Protein AF-A0A6I3BC13-F1 (afdb_monomer)

Radius of gyration: 15.7 Å; Cα contacts (8 Å, |Δi|>4): 32; chains: 1; bounding box: 31×26×41 Å

Structure (mmCIF, N/CA/C/O backbone):
data_AF-A0A6I3BC13-F1
#
_entry.id   AF-A0A6I3BC13-F1
#
loop_
_atom_site.group_PDB
_atom_site.id
_atom_site.type_symbol
_atom_site.label_atom_id
_atom_site.label_alt_id
_atom_site.label_comp_id
_atom_site.label_asym_id
_atom_site.label_entity_id
_atom_site.label_seq_id
_atom_site.pdbx_PDB_ins_code
_atom_site.Cartn_x
_atom_site.Cartn_y
_atom_site.Cartn_z
_atom_site.occupancy
_atom_site.B_iso_or_equiv
_atom_site.auth_seq_id
_atom_site.auth_comp_id
_atom_site.auth_asym_id
_atom_site.auth_atom_id
_atom_site.pdbx_PDB_model_num
ATOM 1 N N . PRO A 1 1 ? 14.186 -11.155 9.503 1.00 84.81 1 PRO A N 1
ATOM 2 C CA . PRO A 1 1 ? 12.904 -11.865 9.748 1.00 84.81 1 PRO A CA 1
ATOM 3 C C . PRO A 1 1 ? 12.831 -13.108 8.852 1.00 84.81 1 PRO A C 1
ATOM 5 O O . PRO A 1 1 ? 13.485 -13.118 7.810 1.00 84.81 1 PRO A O 1
ATOM 8 N N . ASP A 1 2 ? 12.082 -14.138 9.246 1.00 94.06 2 ASP A N 1
ATOM 9 C CA . ASP A 1 2 ? 11.836 -15.310 8.395 1.00 94.06 2 ASP A CA 1
ATOM 10 C C . ASP A 1 2 ? 11.000 -14.896 7.171 1.00 94.06 2 ASP A C 1
ATOM 12 O O . ASP A 1 2 ? 9.900 -14.365 7.322 1.00 94.06 2 ASP A O 1
ATOM 16 N N . ARG A 1 3 ? 11.506 -15.129 5.950 1.00 92.44 3 ARG A N 1
ATOM 17 C CA . ARG A 1 3 ? 10.821 -14.720 4.707 1.00 92.44 3 ARG A CA 1
ATOM 18 C C . ARG A 1 3 ? 9.459 -15.384 4.534 1.00 92.44 3 ARG A C 1
ATOM 20 O O . ARG A 1 3 ? 8.610 -14.816 3.861 1.00 92.44 3 ARG A O 1
ATOM 27 N N . ARG A 1 4 ? 9.241 -16.550 5.147 1.00 91.81 4 ARG A N 1
ATOM 28 C CA . ARG A 1 4 ? 7.961 -17.273 5.094 1.00 91.81 4 ARG A CA 1
ATOM 29 C C . ARG A 1 4 ? 6.836 -16.547 5.832 1.00 91.81 4 ARG A C 1
ATOM 31 O O . ARG A 1 4 ? 5.677 -16.892 5.648 1.00 91.81 4 ARG A O 1
ATOM 38 N N . GLN A 1 5 ? 7.177 -15.564 6.662 1.00 90.75 5 GLN A N 1
ATOM 39 C CA . GLN A 1 5 ? 6.228 -14.747 7.416 1.00 90.75 5 GLN A CA 1
ATOM 40 C C . GLN A 1 5 ? 5.954 -13.392 6.749 1.00 90.75 5 GLN A C 1
ATOM 42 O O . GLN A 1 5 ? 5.212 -12.586 7.299 1.00 90.75 5 GLN A O 1
ATOM 47 N N . LEU A 1 6 ? 6.571 -13.112 5.596 1.00 91.31 6 LEU A N 1
ATOM 48 C CA . LEU A 1 6 ? 6.470 -11.823 4.919 1.00 91.31 6 LEU A CA 1
ATOM 49 C C . LEU A 1 6 ? 5.666 -11.945 3.630 1.00 91.31 6 LEU A C 1
ATOM 51 O O . LEU A 1 6 ? 5.813 -12.907 2.877 1.00 91.31 6 LEU A O 1
ATOM 55 N N . VAL A 1 7 ? 4.873 -10.915 3.352 1.00 90.31 7 VAL A N 1
ATOM 56 C CA . VAL A 1 7 ? 4.108 -10.781 2.113 1.00 90.31 7 VAL A CA 1
ATOM 57 C C . VAL A 1 7 ? 4.399 -9.426 1.477 1.00 90.31 7 VAL A C 1
ATOM 59 O O . VAL A 1 7 ? 4.550 -8.423 2.174 1.00 90.31 7 VAL A O 1
ATOM 62 N N . ALA A 1 8 ? 4.502 -9.396 0.149 1.00 90.31 8 ALA A N 1
ATOM 63 C CA . ALA A 1 8 ? 4.548 -8.148 -0.600 1.00 90.31 8 ALA A CA 1
ATOM 64 C C . ALA A 1 8 ? 3.106 -7.684 -0.834 1.00 90.31 8 ALA A C 1
ATOM 66 O O . ALA A 1 8 ? 2.369 -8.313 -1.592 1.00 90.31 8 ALA A O 1
ATOM 67 N N . VAL A 1 9 ? 2.694 -6.623 -0.142 1.00 93.06 9 VAL A N 1
ATOM 68 C CA . VAL A 1 9 ? 1.335 -6.082 -0.253 1.00 93.06 9 VAL A CA 1
ATOM 69 C C . VAL A 1 9 ? 1.141 -5.437 -1.629 1.00 93.06 9 VAL A C 1
ATOM 71 O O . VAL A 1 9 ? 2.004 -4.703 -2.111 1.00 93.06 9 VAL A O 1
ATOM 74 N N . GLN A 1 10 ? 0.003 -5.722 -2.261 1.00 94.88 10 GLN A N 1
ATOM 75 C CA . GLN A 1 10 ? -0.395 -5.212 -3.576 1.00 94.88 10 GLN A CA 1
ATOM 76 C C . GLN A 1 10 ? -1.792 -4.582 -3.506 1.00 94.88 10 GLN A C 1
ATOM 78 O O . GLN A 1 10 ? -2.538 -4.799 -2.550 1.00 94.88 10 GLN A O 1
ATOM 83 N N . THR A 1 11 ? -2.156 -3.827 -4.543 1.00 94.62 11 THR A N 1
ATOM 84 C CA . THR A 1 11 ? -3.523 -3.344 -4.780 1.00 94.62 11 THR A CA 1
ATOM 85 C C . THR A 1 11 ? -4.162 -4.112 -5.950 1.00 94.62 11 THR A C 1
ATOM 87 O O . THR A 1 11 ? -3.433 -4.612 -6.810 1.00 94.62 11 THR A O 1
ATOM 90 N N . PRO A 1 12 ? -5.503 -4.236 -6.024 1.00 95.75 12 PRO A N 1
ATOM 91 C CA . PRO A 1 12 ? -6.509 -3.631 -5.147 1.00 95.75 12 PRO A CA 1
ATOM 92 C C . PRO A 1 12 ? -6.553 -4.256 -3.746 1.00 95.75 12 PRO A C 1
ATOM 94 O O . PRO A 1 12 ? -6.437 -5.467 -3.587 1.00 95.75 12 PRO A O 1
ATOM 97 N N . GLN A 1 13 ? -6.774 -3.413 -2.736 1.00 96.94 13 GLN A N 1
ATOM 98 C CA . GLN A 1 13 ? -7.167 -3.834 -1.391 1.00 96.94 13 GLN A CA 1
ATOM 99 C C . GLN A 1 13 ? -8.668 -3.556 -1.226 1.00 96.94 13 GLN A C 1
ATOM 101 O O . GLN A 1 13 ? -9.161 -2.525 -1.683 1.00 96.94 13 GLN A O 1
ATOM 106 N N . ALA A 1 14 ? -9.415 -4.480 -0.617 1.00 97.06 14 ALA A N 1
ATOM 107 C CA . ALA A 1 14 ? -10.871 -4.390 -0.530 1.00 97.06 14 ALA A CA 1
ATOM 108 C C . ALA A 1 14 ? -11.360 -4.495 0.917 1.00 97.06 14 ALA A C 1
ATOM 110 O O . ALA A 1 14 ? -11.035 -5.440 1.635 1.00 97.06 14 ALA A O 1
ATOM 111 N N . PHE A 1 15 ? -12.208 -3.547 1.316 1.00 97.12 15 PHE A N 1
ATOM 112 C CA . PHE A 1 15 ? -12.752 -3.446 2.669 1.00 97.12 15 PHE A CA 1
ATOM 113 C C . PHE A 1 15 ? -14.229 -3.069 2.646 1.00 97.12 15 PHE A C 1
ATOM 115 O O . PHE A 1 15 ? -14.733 -2.470 1.693 1.00 97.12 15 PHE A O 1
ATOM 122 N N . ARG A 1 16 ? -14.936 -3.344 3.748 1.00 97.31 16 ARG A N 1
ATOM 123 C CA . ARG A 1 16 ? -16.247 -2.721 3.960 1.00 97.31 16 ARG A CA 1
ATOM 124 C C . ARG A 1 16 ? -16.051 -1.214 4.101 1.00 97.31 16 ARG A C 1
ATOM 126 O O . ARG A 1 16 ? -15.279 -0.772 4.947 1.00 97.31 16 ARG A O 1
ATOM 133 N N . ALA A 1 17 ? -16.828 -0.436 3.353 1.00 97.12 17 ALA A N 1
ATOM 134 C CA . ALA A 1 17 ? -16.675 1.017 3.296 1.00 97.12 17 ALA A CA 1
ATOM 135 C C . ALA A 1 17 ? -16.745 1.715 4.667 1.00 97.12 17 ALA A C 1
ATOM 137 O O . ALA A 1 17 ? -16.090 2.735 4.854 1.00 97.12 17 ALA A O 1
ATOM 138 N N . LYS A 1 18 ? -17.541 1.196 5.617 1.00 96.19 18 LYS A N 1
ATOM 139 C CA . LYS A 1 18 ? -17.591 1.731 6.987 1.00 96.19 18 LYS A CA 1
ATOM 140 C C . LYS A 1 18 ? -16.280 1.490 7.743 1.00 96.19 18 LYS A C 1
ATOM 142 O O . LYS A 1 18 ? -15.747 2.431 8.305 1.00 96.19 18 LYS A O 1
ATOM 147 N N . VAL A 1 19 ? -15.753 0.265 7.702 1.00 95.62 19 VAL A N 1
ATOM 148 C CA . VAL A 1 19 ? -14.504 -0.107 8.390 1.00 95.62 19 VAL A CA 1
ATOM 149 C C . VAL A 1 19 ? -13.341 0.743 7.890 1.00 95.62 19 VAL A C 1
ATOM 151 O O . VAL A 1 19 ? -12.600 1.289 8.696 1.00 95.62 19 VAL A O 1
ATOM 154 N N . LEU A 1 20 ? -13.226 0.904 6.568 1.00 95.50 20 LEU A N 1
ATOM 155 C CA . LEU A 1 20 ? -12.158 1.706 5.979 1.00 95.50 20 LEU A CA 1
ATOM 156 C C . LEU A 1 20 ? -12.257 3.180 6.396 1.00 95.50 20 LEU A C 1
ATOM 158 O O . LEU A 1 20 ? -11.269 3.766 6.819 1.00 95.50 20 LEU A O 1
ATOM 162 N N . ARG A 1 21 ? -13.460 3.767 6.341 1.00 95.19 21 ARG A N 1
ATOM 163 C CA . ARG A 1 21 ? -13.682 5.158 6.766 1.00 95.19 21 ARG A CA 1
ATOM 164 C C . ARG A 1 21 ? -13.390 5.380 8.248 1.00 95.19 21 ARG A C 1
ATOM 166 O O . ARG A 1 21 ? -12.776 6.385 8.583 1.00 95.19 21 ARG A O 1
ATOM 173 N N . ASP A 1 22 ? -13.820 4.463 9.112 1.00 94.19 22 ASP A N 1
ATOM 174 C CA . ASP A 1 22 ? -13.558 4.556 10.550 1.00 94.19 22 ASP A CA 1
ATOM 175 C C . ASP A 1 22 ? -12.048 4.487 10.841 1.00 94.19 22 ASP A C 1
ATOM 177 O O . ASP A 1 22 ? -11.557 5.240 11.677 1.00 94.19 22 ASP A O 1
ATOM 181 N N . ALA A 1 23 ? -11.311 3.627 10.128 1.00 94.00 23 ALA A N 1
ATOM 182 C CA . ALA A 1 23 ? -9.866 3.491 10.292 1.00 94.00 23 ALA A CA 1
ATOM 183 C C . ALA A 1 23 ? -9.109 4.748 9.814 1.00 94.00 23 ALA A C 1
ATOM 185 O O . ALA A 1 23 ? -8.265 5.270 10.534 1.00 94.00 23 ALA A O 1
ATOM 186 N N . HIS A 1 24 ? -9.476 5.313 8.658 1.00 93.31 24 HIS A N 1
ATOM 187 C CA . HIS A 1 24 ? -8.914 6.586 8.166 1.00 93.31 24 HIS A CA 1
ATOM 188 C C . HIS A 1 24 ? -9.183 7.772 9.101 1.00 93.31 24 HIS A C 1
ATOM 190 O O . HIS A 1 24 ? -8.373 8.69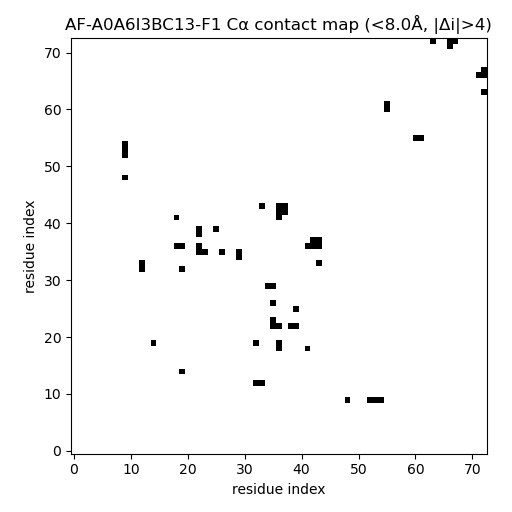2 9.178 1.00 93.31 24 HIS A O 1
ATOM 196 N N . ALA A 1 25 ? -10.298 7.763 9.834 1.00 92.44 25 ALA A N 1
ATOM 197 C CA . ALA A 1 25 ? -10.625 8.828 10.779 1.00 92.44 25 ALA A CA 1
ATOM 198 C C . ALA A 1 25 ? -9.800 8.777 12.078 1.00 92.44 25 ALA A C 1
ATOM 200 O O . ALA A 1 25 ? -9.668 9.805 12.742 1.00 92.44 25 ALA A O 1
ATOM 201 N N . SER A 1 26 ? -9.278 7.608 12.467 1.00 84.06 26 SER A N 1
ATOM 202 C CA . SER A 1 26 ? -8.550 7.432 13.730 1.00 84.06 26 SER A CA 1
ATOM 203 C C . SER A 1 26 ? -7.039 7.628 13.598 1.00 84.06 26 SER A C 1
ATOM 205 O O . SER A 1 26 ? -6.409 8.075 14.557 1.00 84.06 26 SER A O 1
ATOM 207 N N . ASN A 1 27 ? -6.454 7.329 12.433 1.00 71.69 27 ASN A N 1
ATOM 208 C CA . ASN A 1 27 ? -5.032 7.543 12.168 1.00 71.69 27 ASN A CA 1
ATOM 209 C C . ASN A 1 27 ? -4.757 7.718 10.659 1.00 71.69 27 ASN A C 1
ATOM 211 O O . ASN A 1 27 ? -4.762 6.732 9.931 1.00 71.69 27 ASN A O 1
ATOM 215 N N . PRO A 1 28 ? -4.487 8.933 10.158 1.00 70.44 28 PRO A N 1
ATOM 216 C CA . PRO A 1 28 ? -4.335 9.150 8.719 1.00 70.44 28 PRO A CA 1
ATOM 217 C C . PRO A 1 28 ? -2.991 8.665 8.146 1.00 70.44 28 PRO A C 1
ATOM 219 O O . PRO A 1 28 ? -2.871 8.520 6.932 1.00 70.44 28 PRO A O 1
ATOM 222 N N . GLU A 1 29 ? -1.978 8.408 8.980 1.00 77.38 29 GLU A N 1
ATOM 223 C CA . GLU A 1 29 ? -0.623 8.093 8.514 1.00 77.38 29 GLU A CA 1
ATOM 224 C C . GLU A 1 29 ? -0.387 6.571 8.488 1.00 77.38 29 GLU A C 1
ATOM 226 O O . GLU A 1 29 ? 0.006 5.957 9.482 1.00 77.38 29 GLU A O 1
ATOM 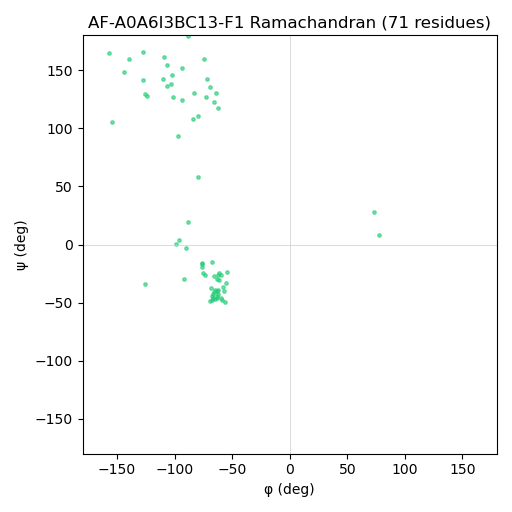231 N N . SER A 1 30 ? -0.631 5.956 7.326 1.00 83.75 30 SER A N 1
ATOM 232 C CA . SER A 1 30 ? -0.326 4.551 7.017 1.00 83.75 30 SER A CA 1
ATOM 233 C C . SER A 1 30 ? 0.105 4.413 5.554 1.00 83.75 30 SER A C 1
ATOM 235 O O . SER A 1 30 ? -0.357 5.151 4.686 1.00 83.75 30 SER A O 1
ATOM 237 N N . THR A 1 31 ? 0.986 3.457 5.253 1.00 82.69 31 THR A N 1
ATOM 238 C CA . THR A 1 31 ? 1.477 3.219 3.883 1.00 82.69 31 THR A CA 1
ATOM 239 C C . THR A 1 31 ? 0.475 2.491 2.988 1.00 82.69 31 THR A C 1
ATOM 241 O O . THR A 1 31 ? 0.620 2.520 1.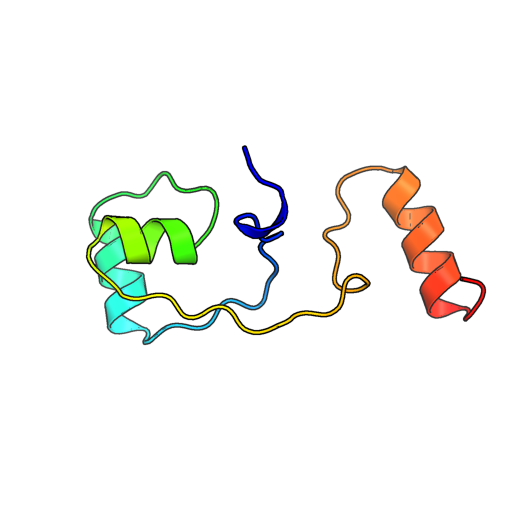766 1.00 82.69 31 THR A O 1
ATOM 244 N N . ASP A 1 32 ? -0.509 1.817 3.585 1.00 89.81 32 ASP A N 1
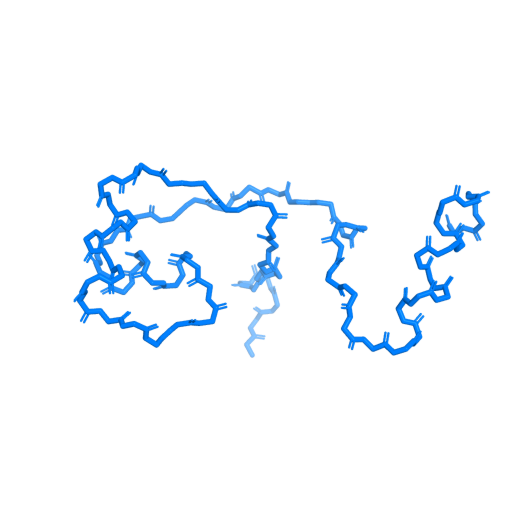ATOM 245 C CA . ASP A 1 32 ? -1.567 1.085 2.892 1.00 89.81 32 ASP A CA 1
ATOM 246 C C . ASP A 1 32 ? -2.818 0.918 3.782 1.00 89.81 32 ASP A C 1
ATOM 248 O O . ASP A 1 32 ? -2.762 1.102 5.006 1.00 89.81 32 ASP A O 1
ATOM 252 N N . ASP A 1 33 ? -3.950 0.560 3.170 1.00 94.31 33 ASP A N 1
ATOM 253 C CA . ASP A 1 33 ? -5.242 0.454 3.856 1.00 94.31 33 ASP A CA 1
ATOM 254 C C . ASP A 1 33 ? -5.333 -0.782 4.770 1.00 94.31 33 ASP A C 1
ATOM 256 O O . ASP A 1 33 ? -6.076 -0.764 5.753 1.00 94.31 33 ASP A O 1
ATOM 260 N N . ALA A 1 34 ? -4.589 -1.859 4.491 1.00 94.69 34 ALA A N 1
ATOM 261 C CA . ALA A 1 34 ? -4.598 -3.057 5.331 1.00 94.69 34 ALA A CA 1
ATOM 262 C C . ALA A 1 34 ? -3.944 -2.778 6.684 1.00 94.69 34 ALA A C 1
ATOM 264 O O . ALA A 1 34 ? -4.571 -3.031 7.713 1.00 94.69 34 ALA A O 1
ATOM 265 N N . THR A 1 35 ? -2.760 -2.162 6.683 1.00 92.75 35 THR A N 1
ATOM 266 C CA . THR A 1 35 ? -2.074 -1.732 7.915 1.00 92.75 35 THR A CA 1
ATOM 267 C C . THR A 1 35 ? -2.953 -0.794 8.748 1.00 92.75 35 THR A C 1
ATOM 269 O O . THR A 1 35 ? -3.030 -0.908 9.977 1.00 92.75 35 THR A O 1
ATOM 272 N N . LEU A 1 36 ? -3.671 0.110 8.080 1.00 93.88 36 LEU A N 1
ATOM 273 C CA . LEU A 1 36 ? -4.579 1.044 8.732 1.00 93.88 36 LEU A CA 1
ATOM 274 C C . LEU A 1 36 ? -5.755 0.327 9.414 1.00 93.88 36 LEU A C 1
ATOM 276 O O . LEU A 1 36 ? -6.070 0.586 10.578 1.00 93.88 36 LEU A O 1
ATOM 280 N N . VAL A 1 37 ? -6.383 -0.616 8.711 1.00 95.12 37 VAL A N 1
ATOM 281 C CA . VAL A 1 37 ? -7.490 -1.415 9.247 1.00 95.12 37 VAL A CA 1
ATOM 282 C C . VAL A 1 37 ? -7.030 -2.325 10.390 1.00 95.12 37 VAL A C 1
ATOM 284 O O . VAL A 1 37 ? -7.742 -2.416 11.390 1.00 95.12 37 VAL A O 1
ATOM 287 N N . GLU A 1 38 ? -5.857 -2.959 10.294 1.00 94.25 38 GLU A N 1
ATOM 288 C CA . GLU A 1 38 ? -5.294 -3.797 11.367 1.00 94.25 38 GLU A CA 1
ATOM 289 C C . GLU A 1 38 ? -5.006 -2.990 12.634 1.00 94.25 38 GLU A C 1
ATOM 291 O O . GLU A 1 38 ? -5.383 -3.402 13.733 1.00 94.25 38 GLU A O 1
ATOM 296 N N . THR A 1 39 ? -4.410 -1.804 12.484 1.00 92.38 39 THR A N 1
ATOM 297 C CA . THR A 1 39 ? -4.097 -0.912 13.613 1.00 92.38 39 THR A CA 1
ATOM 298 C C . THR A 1 39 ? -5.366 -0.448 14.333 1.00 92.38 39 THR A C 1
ATOM 300 O O . THR A 1 39 ? -5.359 -0.248 15.547 1.00 92.38 39 THR A O 1
ATOM 303 N N . ASN A 1 40 ? -6.487 -0.352 13.613 1.00 92.69 40 ASN A N 1
ATOM 304 C CA . ASN A 1 40 ? -7.797 -0.028 14.172 1.00 92.69 40 ASN A CA 1
ATOM 305 C C . ASN A 1 40 ? -8.583 -1.270 14.657 1.00 92.69 40 ASN A C 1
ATOM 307 O O . ASN A 1 40 ? -9.809 -1.225 14.788 1.00 92.69 40 ASN A O 1
ATOM 311 N N . GLY A 1 41 ? -7.899 -2.398 14.895 1.00 93.56 41 GLY A N 1
ATOM 312 C CA . GLY A 1 41 ? -8.478 -3.637 15.430 1.00 93.56 41 GLY A CA 1
ATOM 313 C C . GLY A 1 41 ? -9.261 -4.474 14.414 1.00 93.56 41 GLY A C 1
ATOM 314 O O . GLY A 1 41 ? -9.936 -5.437 14.787 1.00 93.56 41 GLY A O 1
ATOM 315 N N . GLY A 1 42 ? -9.209 -4.111 13.133 1.00 94.06 42 GLY A N 1
ATOM 316 C CA . GLY A 1 42 ? -9.809 -4.871 12.047 1.00 94.06 42 GLY A CA 1
ATOM 317 C C . GLY A 1 42 ? -9.018 -6.136 11.716 1.00 94.06 42 GLY A C 1
ATOM 318 O O . GLY A 1 42 ? -7.838 -6.269 12.024 1.00 94.06 42 GLY A O 1
ATOM 319 N N . ARG A 1 43 ? -9.680 -7.087 11.050 1.00 95.44 43 ARG A N 1
ATOM 320 C CA . ARG A 1 43 ? -9.043 -8.311 10.551 1.00 95.44 43 ARG A CA 1
ATOM 321 C C . ARG A 1 43 ? -8.771 -8.190 9.058 1.00 95.44 43 ARG A C 1
ATOM 323 O O . ARG A 1 43 ? -9.706 -7.974 8.287 1.00 95.44 43 ARG A O 1
ATOM 330 N N . VAL A 1 44 ? -7.527 -8.437 8.661 1.00 95.69 44 VAL A N 1
ATOM 331 C CA . VAL A 1 44 ? -7.115 -8.577 7.261 1.00 95.69 44 VAL A CA 1
ATOM 332 C C . VAL A 1 44 ? -6.944 -10.052 6.913 1.00 95.69 44 VAL A C 1
ATOM 334 O O . VAL A 1 44 ? -6.586 -10.886 7.745 1.00 95.69 44 VAL A O 1
ATOM 337 N N . VAL A 1 45 ? -7.262 -10.390 5.667 1.00 95.62 45 VAL A N 1
ATOM 338 C CA . VAL A 1 45 ? -7.004 -11.705 5.081 1.00 95.62 45 VAL A CA 1
ATOM 339 C C . VAL A 1 45 ? -6.176 -11.482 3.826 1.00 95.62 45 VAL A C 1
ATOM 341 O O . VAL A 1 45 ? -6.554 -10.685 2.971 1.00 95.62 45 VAL A O 1
ATOM 344 N N . VAL A 1 46 ? -5.051 -12.186 3.721 1.00 94.50 46 VAL A N 1
ATOM 345 C CA . VAL A 1 46 ? -4.186 -12.126 2.542 1.00 94.50 46 VAL A CA 1
ATOM 346 C C . VAL A 1 46 ? -4.732 -13.067 1.475 1.00 94.50 46 VAL A C 1
ATOM 348 O O . VAL A 1 46 ? -4.992 -14.240 1.739 1.00 94.50 46 VAL A O 1
ATOM 351 N N . VAL A 1 47 ? -4.873 -12.545 0.262 1.00 94.81 47 VAL A N 1
ATOM 352 C CA . VAL A 1 47 ? -5.144 -13.324 -0.949 1.00 94.81 47 VAL A CA 1
ATOM 353 C C . VAL A 1 47 ? -3.857 -13.355 -1.766 1.00 94.81 47 VAL A C 1
ATOM 355 O O . VAL A 1 47 ? -3.184 -12.332 -1.885 1.00 94.81 47 VAL A O 1
ATOM 358 N N . HIS A 1 48 ? -3.493 -14.518 -2.310 1.00 93.19 48 HIS A N 1
ATOM 359 C CA . HIS A 1 48 ? -2.324 -14.619 -3.181 1.00 93.19 48 HIS A CA 1
ATOM 360 C C . HIS A 1 48 ? -2.527 -13.764 -4.435 1.00 93.19 48 HIS A C 1
ATOM 362 O O . HIS A 1 48 ? -3.453 -14.002 -5.209 1.00 93.19 48 HIS A O 1
ATOM 368 N N . GLY A 1 49 ? -1.668 -12.760 -4.599 1.00 91.38 49 GLY A N 1
ATOM 369 C CA . GLY A 1 49 ? -1.616 -11.922 -5.789 1.00 91.38 49 GLY A CA 1
ATOM 370 C C . GLY A 1 49 ? -0.701 -12.492 -6.871 1.00 91.38 49 GLY A C 1
ATOM 371 O O . GLY A 1 49 ? -0.060 -13.531 -6.698 1.00 91.38 49 GLY A O 1
ATOM 372 N N . ASP A 1 50 ? -0.635 -11.775 -7.986 1.00 93.06 50 ASP A N 1
ATOM 373 C CA . ASP A 1 50 ? 0.277 -12.059 -9.090 1.00 93.06 50 ASP A CA 1
ATOM 374 C C . ASP A 1 50 ? 1.560 -11.225 -8.916 1.00 93.06 50 ASP A C 1
ATOM 376 O O . ASP A 1 50 ? 1.463 -9.997 -8.837 1.00 93.06 50 ASP A O 1
ATOM 380 N N . PRO A 1 51 ? 2.766 -11.823 -8.876 1.00 89.75 51 PRO A N 1
ATOM 381 C CA . PRO A 1 51 ? 4.028 -11.078 -8.845 1.00 89.75 51 PRO A CA 1
ATOM 382 C C . PRO A 1 51 ? 4.197 -10.055 -9.982 1.00 89.75 51 PRO A C 1
ATOM 384 O O . PRO A 1 51 ? 4.941 -9.085 -9.820 1.00 89.75 51 PRO A O 1
ATOM 387 N N . LEU A 1 52 ? 3.505 -10.238 -11.113 1.00 92.06 52 LEU A N 1
ATOM 388 C CA . LEU A 1 52 ? 3.478 -9.290 -12.226 1.00 92.06 52 LEU A CA 1
ATOM 389 C C . LEU A 1 52 ? 2.585 -8.069 -11.943 1.00 92.06 52 LEU A C 1
ATOM 391 O O . LEU A 1 52 ? 2.742 -7.036 -12.585 1.00 92.06 52 LEU A O 1
ATOM 395 N N . ASN A 1 53 ? 1.695 -8.107 -10.948 1.00 93.06 53 ASN A N 1
ATOM 396 C CA . ASN A 1 53 ? 0.905 -6.946 -10.524 1.00 93.06 53 ASN A CA 1
ATOM 397 C C . ASN A 1 53 ? 1.725 -5.998 -9.631 1.00 93.06 53 ASN A C 1
ATOM 399 O O . ASN A 1 53 ? 1.428 -5.758 -8.456 1.00 93.06 53 ASN A O 1
ATOM 403 N N . ARG A 1 54 ? 2.842 -5.512 -10.162 1.00 92.12 54 ARG A N 1
ATOM 404 C CA . ARG A 1 54 ? 3.787 -4.685 -9.416 1.00 92.12 54 ARG A CA 1
ATOM 405 C C . ARG A 1 54 ? 3.514 -3.196 -9.604 1.00 92.12 54 ARG 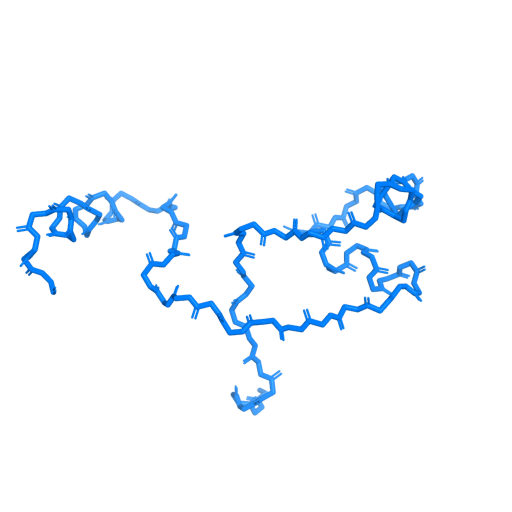A C 1
ATOM 407 O O . ARG A 1 54 ? 3.080 -2.743 -10.661 1.00 92.12 54 ARG A O 1
ATOM 414 N N . LYS A 1 55 ? 3.882 -2.413 -8.595 1.00 94.81 55 LYS A N 1
ATOM 415 C CA . LYS A 1 55 ? 3.885 -0.952 -8.665 1.00 94.81 55 LYS A CA 1
ATOM 416 C C . LYS A 1 55 ? 5.045 -0.466 -9.537 1.00 94.81 55 LYS A C 1
ATOM 418 O O . LYS A 1 55 ? 6.193 -0.801 -9.261 1.00 94.81 55 LYS A O 1
ATOM 423 N N . LEU A 1 56 ? 4.756 0.367 -10.535 1.00 95.81 56 LEU A N 1
ATOM 424 C CA . LEU A 1 56 ? 5.784 1.080 -11.298 1.00 95.81 56 LEU A CA 1
ATOM 425 C C . LEU A 1 56 ? 6.249 2.289 -10.479 1.00 95.81 56 LEU A C 1
ATOM 427 O O . LEU A 1 56 ? 5.480 3.221 -10.250 1.00 95.81 56 LEU A O 1
ATOM 431 N N . THR A 1 57 ? 7.482 2.240 -9.988 1.00 96.06 57 THR A N 1
ATOM 432 C CA . THR A 1 57 ? 8.050 3.207 -9.040 1.00 96.06 57 THR A CA 1
ATOM 433 C C . THR A 1 57 ? 9.358 3.809 -9.552 1.00 96.06 57 THR A C 1
ATOM 435 O O . THR A 1 57 ? 9.614 4.985 -9.305 1.00 96.06 57 THR A O 1
ATOM 438 N N . THR A 1 58 ? 10.172 3.041 -10.279 1.00 97.44 58 THR A N 1
ATOM 439 C CA . THR A 1 58 ? 11.439 3.501 -10.864 1.00 97.44 58 THR A CA 1
ATOM 440 C C . THR A 1 58 ? 11.344 3.628 -12.391 1.00 97.44 58 THR A C 1
ATOM 442 O O . THR A 1 58 ? 10.447 3.047 -13.010 1.00 97.44 58 THR A O 1
ATOM 445 N N . PRO A 1 59 ? 12.256 4.371 -13.048 1.00 96.31 59 PRO A N 1
ATOM 446 C CA . PRO A 1 59 ? 12.286 4.464 -14.509 1.00 96.31 59 PRO A CA 1
ATOM 447 C C . PRO A 1 59 ? 12.445 3.108 -15.210 1.00 96.31 59 PRO A C 1
ATOM 449 O O . PRO A 1 59 ? 11.819 2.865 -16.243 1.00 96.31 59 PRO A O 1
ATOM 452 N N . GLU A 1 60 ? 13.237 2.201 -14.635 1.00 96.31 60 GLU A N 1
ATOM 453 C CA . GLU A 1 60 ? 13.433 0.838 -15.141 1.00 96.31 60 GLU A CA 1
ATOM 454 C C . GLU A 1 60 ? 12.114 0.069 -15.185 1.00 96.31 60 GLU A C 1
ATOM 456 O O . GLU A 1 60 ? 11.933 -0.809 -16.038 1.00 96.31 60 GLU A O 1
ATOM 461 N N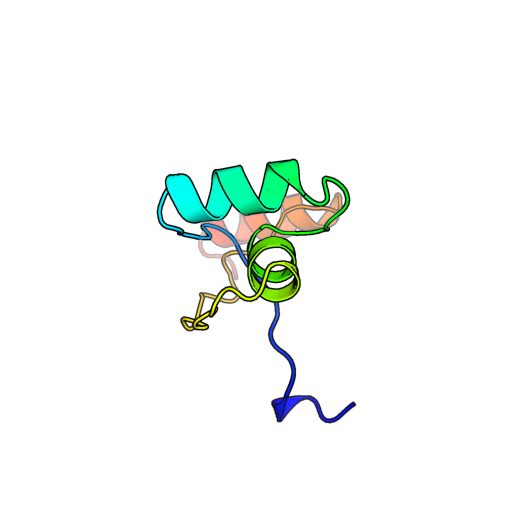 . ASP A 1 61 ? 11.157 0.437 -14.326 1.00 96.06 61 ASP A N 1
ATOM 462 C CA . ASP A 1 61 ? 9.893 -0.260 -14.276 1.00 96.06 61 ASP A CA 1
ATOM 463 C C . ASP A 1 61 ? 9.061 -0.110 -15.543 1.00 96.06 61 ASP A C 1
ATOM 465 O O . ASP A 1 61 ? 8.320 -1.027 -15.908 1.00 96.06 61 ASP A O 1
ATOM 469 N N . MET A 1 62 ? 9.256 0.992 -16.263 1.00 95.44 62 MET A N 1
ATOM 470 C CA . MET A 1 62 ? 8.615 1.232 -17.549 1.00 95.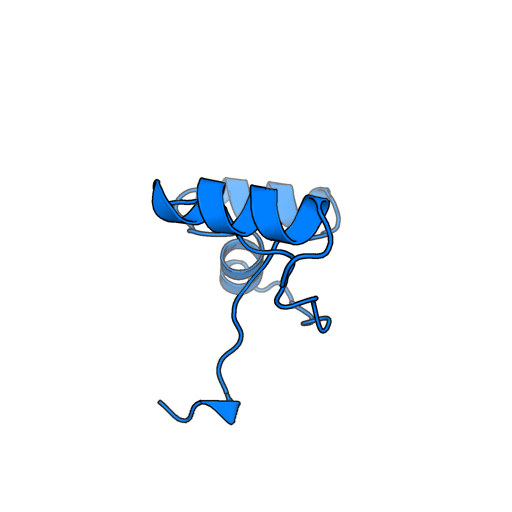44 62 MET A CA 1
ATOM 471 C C . MET A 1 62 ? 9.136 0.297 -18.637 1.00 95.44 62 MET A C 1
ATOM 473 O O . MET A 1 62 ? 8.357 -0.149 -19.480 1.00 95.44 62 MET A O 1
ATOM 477 N N . ASN A 1 63 ? 10.434 -0.014 -18.631 1.00 94.88 63 ASN A N 1
ATOM 478 C CA . ASN A 1 63 ? 11.022 -0.931 -19.608 1.00 94.88 63 ASN A CA 1
ATOM 479 C C . ASN A 1 63 ? 10.472 -2.342 -19.407 1.00 94.88 63 ASN A C 1
ATOM 481 O O . ASN A 1 63 ? 10.012 -2.967 -20.363 1.00 94.88 63 ASN A O 1
ATOM 485 N N . TRP A 1 64 ? 10.436 -2.791 -18.151 1.00 95.31 64 TRP A N 1
ATOM 486 C CA . TRP A 1 64 ? 9.827 -4.061 -17.774 1.00 95.31 64 TRP A CA 1
ATOM 487 C C . TRP A 1 64 ? 8.344 -4.126 -18.167 1.00 95.31 64 TRP A C 1
ATOM 489 O O . TRP A 1 64 ? 7.931 -5.079 -18.823 1.00 95.31 64 TRP A O 1
ATOM 499 N N . ALA A 1 65 ? 7.551 -3.093 -17.854 1.00 95.00 65 ALA A N 1
ATOM 500 C CA . ALA A 1 65 ? 6.112 -3.095 -18.138 1.00 95.00 65 ALA A CA 1
ATOM 501 C C . ALA A 1 65 ? 5.837 -3.190 -19.644 1.00 95.00 65 ALA A C 1
ATOM 503 O O . ALA A 1 65 ? 4.948 -3.913 -20.084 1.00 95.00 65 ALA A O 1
ATOM 504 N N . ARG A 1 66 ? 6.644 -2.494 -20.452 1.00 95.06 66 ARG A N 1
ATOM 505 C CA . ARG A 1 66 ? 6.563 -2.560 -21.913 1.00 95.06 66 ARG A CA 1
ATOM 506 C C . ARG A 1 66 ? 6.918 -3.943 -22.460 1.00 95.06 66 ARG A C 1
ATOM 508 O O . ARG A 1 66 ? 6.271 -4.374 -23.409 1.00 95.06 66 ARG A O 1
ATOM 515 N N . ALA A 1 67 ? 7.919 -4.609 -21.889 1.00 94.44 67 ALA A N 1
ATOM 516 C CA . ALA A 1 67 ? 8.312 -5.956 -22.293 1.00 94.44 67 ALA A CA 1
ATOM 517 C C . ALA A 1 67 ? 7.214 -6.985 -21.958 1.00 94.44 67 ALA A C 1
ATOM 519 O O . ALA A 1 67 ? 6.841 -7.779 -22.817 1.00 94.44 67 ALA A O 1
ATOM 520 N N . ILE A 1 68 ? 6.609 -6.893 -20.766 1.00 93.75 68 ILE A N 1
ATOM 521 C CA . ILE A 1 68 ? 5.465 -7.729 -20.355 1.00 93.75 68 ILE A CA 1
ATOM 522 C C . ILE A 1 68 ? 4.300 -7.598 -21.342 1.00 93.75 68 ILE A C 1
ATOM 524 O O . ILE A 1 68 ? 3.795 -8.602 -21.834 1.00 93.75 68 ILE A O 1
ATOM 528 N N . THR A 1 69 ? 3.901 -6.370 -21.696 1.00 90.88 69 THR A N 1
ATOM 529 C CA . THR A 1 69 ? 2.785 -6.138 -22.633 1.00 90.88 69 THR A CA 1
ATOM 530 C C . THR A 1 69 ? 3.049 -6.704 -24.032 1.00 90.88 69 THR A C 1
ATOM 532 O O . THR A 1 69 ? 2.105 -7.028 -24.750 1.00 90.88 69 THR A O 1
ATOM 535 N N . ARG A 1 70 ? 4.318 -6.831 -24.434 1.00 93.44 70 ARG A N 1
ATOM 536 C CA . ARG A 1 70 ? 4.718 -7.443 -25.711 1.00 93.44 70 ARG A CA 1
ATOM 537 C C . ARG A 1 70 ? 4.951 -8.958 -25.624 1.00 93.44 70 ARG A C 1
ATOM 539 O O . ARG A 1 70 ? 5.201 -9.569 -26.656 1.00 93.44 70 ARG A O 1
ATOM 546 N N . GLY A 1 71 ? 4.844 -9.562 -24.436 1.00 87.25 71 GLY A N 1
ATOM 547 C CA . GLY A 1 71 ? 5.105 -10.990 -24.216 1.00 87.25 71 GLY A CA 1
ATOM 548 C C . GLY A 1 71 ? 6.590 -11.362 -24.271 1.00 87.25 71 GLY A C 1
ATOM 549 O O . GLY A 1 71 ? 6.931 -12.473 -24.661 1.00 87.25 71 GLY A O 1
ATOM 550 N N . GLU A 1 72 ? 7.474 -10.422 -23.938 1.00 80.69 72 GLU A N 1
ATOM 551 C CA . GLU A 1 72 ? 8.935 -10.561 -24.057 1.00 80.69 72 GLU A CA 1
ATOM 552 C C . GLU A 1 72 ? 9.619 -10.990 -22.744 1.00 80.69 72 GLU A C 1
ATOM 554 O O . GLU A 1 72 ? 10.848 -11.026 -22.680 1.00 80.69 72 GLU A O 1
ATOM 559 N N . VAL A 1 73 ? 8.839 -11.267 -21.693 1.00 67.69 73 VAL A N 1
ATOM 560 C CA . VAL A 1 73 ? 9.304 -11.595 -20.333 1.00 67.69 73 VAL A CA 1
ATOM 561 C C . VAL A 1 73 ? 8.724 -12.925 -19.886 1.00 67.69 73 VAL A C 1
ATOM 563 O O . VAL A 1 73 ? 7.515 -13.133 -20.129 1.00 67.69 73 VAL A O 1
#

Secondary structure (DSSP, 8-state):
--GGG-----S-----HHHHHHHHHH----SSHHHHHHHTTPPP------TTS----SHHHHHHHHHHHTT--

Sequence (73 aa):
PDRRQLVAVQTPQAFRAKVLRDAHASNPESTDDATLVETNGGRVVVVHGDPLNRKLTTPEDMNWARAITRGEV

pLDDT: mean 92.07, std 6.0, range [67.69, 97.44]

Foldseek 3Di:
DPCVPDDDDADDDDDDPVLQVVLCVVDVDDPDSQVSSVVVVHDDDDDDDDPVRDDDDDPVSVVVVVCVVVVND

Solvent-accessible surface area (backbone atoms only — not comparable to full-atom values): 5009 Å² total; per-residue (Å²): 132,69,69,92,80,60,79,88,88,64,76,88,78,86,72,58,71,65,60,51,53,56,21,52,73,74,52,76,89,58,99,47,71,62,64,32,30,42,75,64,74,44,87,82,80,92,73,92,76,58,87,85,65,61,85,77,81,54,78,67,39,55,57,53,53,54,33,51,78,72,67,72,110

Nearest PDB structure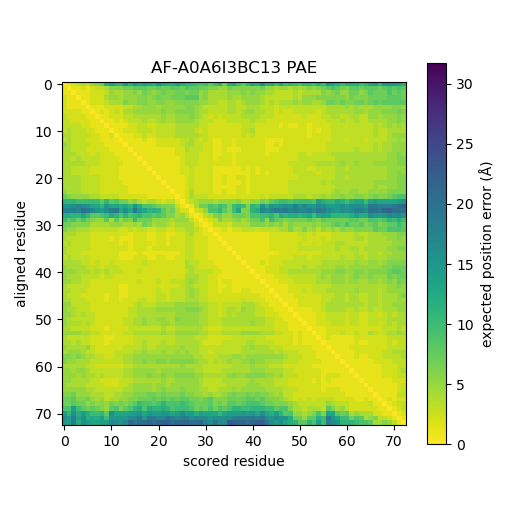s (foldseek):
  4ys8-assembly5_A  TM=9.526E-01  e=9.775E-03  Burkholderia thailandensis E264
  2px7-assembly1_A  TM=9.486E-01  e=9.775E-03  Thermus thermophilus HB8
  4zdq-assembly2_B  TM=9.3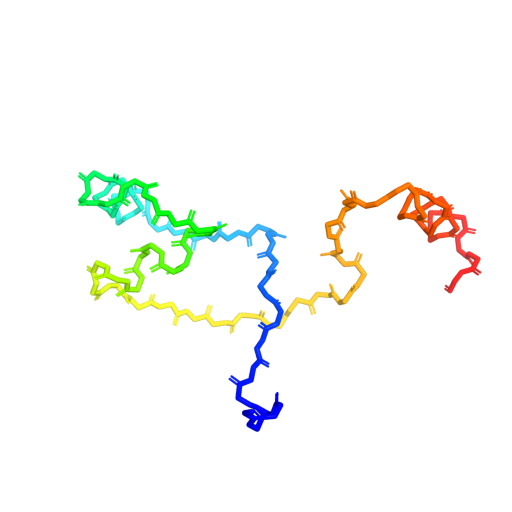75E-01  e=1.368E-02  Burkholderia thailandensis E264
  4ys8-assembly6_D  TM=9.445E-01  e=1.673E-02  Burkholderia thailandensis E264
  5mrq-assembly1_A-2  TM=8.682E-01  e=3.275E-02  Arabidopsis thaliana

Mean predicted aligned error: 4.18 Å